Protein AF-A0A1M6NNK8-F1 (afdb_monomer)

Radius of gyration: 12.64 Å; Cα contacts (8 Å, |Δi|>4): 239; chains: 1; bounding box: 30×27×32 Å

Nearest PDB structures (foldseek):
  7rah-assembly1_E  TM=7.913E-01  e=2.923E-04  Bordetella pertussis
  7u1z-assembly2_A  TM=6.548E-01  e=6.923E-03  Clostridioides difficile
  7u1z-assembly1_B  TM=5.036E-01  e=3.810E-03  Clostridioides difficile
  7pog-assembly1_A  TM=4.858E-01  e=1.800E-02  Clostridioides difficile
  6byx-assembly2_B  TM=4.080E-01  e=5.899E+00  Alteromonas sp. LOR

pLDDT: mean 96.62, std 2.99, range [80.56, 98.81]

Organism: NCBI:txid1123003

Secondary structure (DSSP, 8-state):
--B--EEE--SS--EEEE-S--BEEEEES--TT-EEEESS---GGGEEEEEETTEEEEEE--TT-S--EEEEETTTTT-SSS--EEEETTEEEEEETTEEEE--

Solvent-accessible surface area (backbone atoms only — not comparable to full-atom values): 5786 Å² total; per-residue (Å²): 99,72,46,70,44,84,42,72,50,64,85,74,73,43,76,50,75,37,65,97,66,31,32,50,32,37,40,35,62,50,32,55,69,20,34,44,31,40,76,46,65,83,52,77,92,30,50,49,51,46,77,56,90,40,20,40,34,41,40,38,33,56,88,93,55,89,64,70,27,38,41,36,36,54,47,42,73,72,39,90,60,21,67,55,40,35,34,31,74,78,46,47,25,32,79,53,95,61,37,84,42,76,64,130

Foldseek 3Di:
DADEEEAEQADDEEEAEDEQRNAEYEYEPAFQNYEYEYAAADDQVQWFWDDDPQWIKIWGDDVPDPDIHIYIYPNNNVDPTGHQWYHYPVAIWGADPRGTDGDD

Sequence (104 aa):
GKGNDWMFGGAGKDVFVFNNDFGNDHIVSSNCTDTVKFTNIFNASEYSLKQSGDSLVIDYRQTGATKTNELVLDNWFASGDRVNQFSFNDGMYTVKDKQFVRVV

Mean predicted aligned error: 2.39 Å

Structure (mmCIF, N/CA/C/O backbone):
data_AF-A0A1M6NNK8-F1
#
_entry.id   AF-A0A1M6NNK8-F1
#
loop_
_atom_site.group_PDB
_atom_site.id
_atom_site.type_symbol
_atom_site.label_atom_id
_atom_site.label_alt_id
_atom_site.label_comp_id
_atom_site.label_asym_id
_atom_site.label_entity_id
_atom_site.label_seq_id
_atom_site.pdbx_PDB_ins_code
_atom_site.Cartn_x
_atom_site.Cartn_y
_atom_site.Cartn_z
_atom_site.occupancy
_atom_site.B_iso_or_equiv
_atom_site.auth_seq_id
_atom_site.auth_comp_id
_atom_site.auth_asym_id
_atom_site.auth_atom_id
_atom_site.pdbx_PDB_model_num
ATOM 1 N N . GLY A 1 1 ? -1.976 -9.755 7.269 1.00 80.56 1 GLY A N 1
ATOM 2 C CA . GLY A 1 1 ? -2.788 -10.624 8.156 1.00 80.56 1 GLY A CA 1
ATOM 3 C C . GLY A 1 1 ? -3.278 -9.776 9.301 1.00 80.56 1 GLY A C 1
ATOM 4 O O . GLY A 1 1 ? -3.565 -8.629 9.031 1.00 80.56 1 GLY A O 1
ATOM 5 N N . LYS A 1 2 ? -3.398 -10.273 10.537 1.00 90.00 2 LYS A N 1
ATOM 6 C CA . LYS A 1 2 ? -3.140 -9.415 11.711 1.00 90.00 2 LYS A CA 1
ATOM 7 C C . LYS A 1 2 ? -1.694 -9.673 12.105 1.00 90.00 2 LYS A C 1
ATOM 9 O O . LYS A 1 2 ? -1.316 -10.841 12.133 1.00 90.00 2 LYS A O 1
ATOM 14 N N . GLY A 1 3 ? -0.960 -8.654 12.529 1.00 93.50 3 GLY A N 1
ATOM 15 C CA . GLY A 1 3 ? 0.399 -8.834 13.035 1.00 93.50 3 GLY A CA 1
ATOM 16 C C . GLY A 1 3 ? 1.370 -7.946 12.283 1.00 93.50 3 GLY A C 1
ATOM 17 O O . GLY A 1 3 ? 0.987 -6.870 11.853 1.00 93.50 3 GLY A O 1
ATOM 18 N N . ASN A 1 4 ? 2.621 -8.377 12.189 1.00 97.19 4 ASN A N 1
ATOM 19 C CA . ASN A 1 4 ? 3.610 -7.703 11.364 1.00 97.19 4 ASN A CA 1
ATOM 20 C C . ASN A 1 4 ? 4.133 -8.729 10.364 1.00 97.19 4 ASN A C 1
ATOM 22 O O . ASN A 1 4 ? 4.892 -9.627 10.744 1.00 97.19 4 ASN A O 1
ATOM 26 N N . ASP A 1 5 ? 3.682 -8.630 9.122 1.00 98.00 5 ASP A N 1
ATOM 27 C CA . ASP A 1 5 ? 3.909 -9.639 8.096 1.00 98.00 5 ASP A CA 1
ATOM 28 C C . ASP A 1 5 ? 4.925 -9.163 7.046 1.00 98.00 5 ASP A C 1
ATOM 30 O O . ASP A 1 5 ? 4.954 -7.996 6.658 1.00 98.00 5 ASP A O 1
ATOM 34 N N . TRP A 1 6 ? 5.738 -10.093 6.537 1.00 97.69 6 TRP A N 1
ATOM 35 C CA . TRP A 1 6 ? 6.566 -9.889 5.344 1.00 97.69 6 TRP A CA 1
ATOM 36 C C . TRP A 1 6 ? 5.956 -10.666 4.184 1.00 97.69 6 TRP A C 1
ATOM 38 O O . TRP A 1 6 ? 5.825 -11.889 4.238 1.00 97.69 6 TRP A O 1
ATOM 48 N N . MET A 1 7 ? 5.582 -9.952 3.132 1.00 97.94 7 MET A N 1
ATOM 49 C CA . MET A 1 7 ? 4.919 -10.485 1.952 1.00 97.94 7 MET A CA 1
ATOM 50 C C . MET A 1 7 ? 5.802 -10.279 0.724 1.00 97.94 7 MET A C 1
ATOM 52 O O . MET A 1 7 ? 6.360 -9.206 0.514 1.00 97.94 7 MET A O 1
ATOM 56 N N . PHE A 1 8 ? 5.925 -11.315 -0.098 1.00 96.69 8 PHE A N 1
ATOM 57 C CA . PHE A 1 8 ? 6.769 -11.323 -1.289 1.00 96.69 8 PHE A CA 1
ATOM 58 C C . PHE A 1 8 ? 5.860 -11.413 -2.516 1.00 96.69 8 PHE A C 1
ATOM 60 O O . PHE A 1 8 ? 5.052 -12.335 -2.572 1.00 96.69 8 PHE A O 1
ATOM 67 N N . GLY A 1 9 ? 5.976 -10.478 -3.465 1.00 94.69 9 GLY A N 1
ATOM 68 C CA . GLY A 1 9 ? 5.261 -10.571 -4.749 1.00 94.69 9 GLY A CA 1
ATOM 69 C C . GLY A 1 9 ? 5.875 -11.647 -5.625 1.00 94.69 9 GLY A C 1
ATOM 70 O O . GLY A 1 9 ? 5.301 -12.702 -5.856 1.00 94.69 9 GLY A O 1
ATOM 71 N N . GLY A 1 10 ? 7.135 -11.450 -5.998 1.00 92.31 10 GLY A N 1
ATOM 72 C CA . GLY A 1 10 ? 7.816 -12.388 -6.872 1.00 92.31 10 GLY A CA 1
ATOM 73 C C . GLY A 1 10 ? 7.272 -12.285 -8.294 1.00 92.31 10 GLY A C 1
ATOM 74 O O . GLY A 1 10 ? 7.151 -11.190 -8.842 1.00 92.31 10 GLY A O 1
ATOM 75 N N . ALA A 1 11 ? 7.047 -13.434 -8.927 1.00 91.38 11 ALA A N 1
ATOM 76 C CA . ALA A 1 11 ? 6.654 -13.498 -10.326 1.00 91.38 11 ALA A CA 1
ATOM 77 C C . ALA A 1 11 ? 5.147 -13.701 -10.474 1.00 91.38 11 ALA A C 1
ATOM 79 O O . ALA A 1 11 ? 4.584 -14.632 -9.903 1.00 91.38 11 ALA A O 1
ATOM 80 N N . GLY A 1 12 ? 4.550 -12.931 -11.379 1.00 93.19 12 GLY A N 1
ATOM 81 C CA . GLY A 1 12 ? 3.135 -13.028 -11.698 1.00 93.19 12 GLY A CA 1
ATOM 82 C C . GLY A 1 12 ? 2.386 -11.775 -11.285 1.00 93.19 12 GLY A C 1
ATOM 83 O O . GLY A 1 12 ? 2.984 -10.721 -11.087 1.00 93.19 12 GLY A O 1
ATOM 84 N N . LYS A 1 13 ? 1.061 -11.921 -11.255 1.00 96.50 13 LYS A N 1
ATOM 85 C CA . LYS A 1 13 ? 0.123 -10.885 -10.845 1.00 96.50 13 LYS A CA 1
ATOM 86 C C . LYS A 1 13 ? -0.410 -11.244 -9.469 1.00 96.50 13 LYS A C 1
ATOM 88 O O . LYS A 1 13 ? -1.300 -12.094 -9.363 1.00 96.50 13 LYS A O 1
ATOM 93 N N . ASP A 1 14 ? 0.092 -10.560 -8.456 1.00 97.69 14 ASP A N 1
ATOM 94 C CA . ASP A 1 14 ? -0.254 -10.822 -7.067 1.00 97.69 14 ASP A CA 1
ATOM 95 C C . ASP A 1 14 ? -1.262 -9.805 -6.523 1.00 97.69 14 ASP A C 1
ATOM 97 O O . ASP A 1 14 ? -1.391 -8.670 -6.996 1.00 97.69 14 ASP A O 1
ATOM 101 N N . VAL A 1 15 ? -2.032 -10.230 -5.519 1.00 98.00 15 VAL A N 1
ATOM 102 C CA . VAL A 1 15 ? -3.012 -9.379 -4.835 1.00 98.00 15 VAL A CA 1
ATOM 103 C C . VAL A 1 15 ? -2.790 -9.456 -3.332 1.00 98.00 15 VAL A C 1
ATOM 105 O O . VAL A 1 15 ? -3.072 -10.476 -2.703 1.00 98.00 15 VAL A O 1
ATOM 108 N N . PHE A 1 16 ? -2.351 -8.346 -2.746 1.00 98.25 16 PHE A N 1
ATOM 109 C CA . PHE A 1 16 ? -2.145 -8.206 -1.306 1.00 98.25 16 PHE A CA 1
ATOM 110 C C . PHE A 1 16 ? -3.377 -7.568 -0.675 1.00 98.25 16 PHE A C 1
ATOM 112 O O . PHE A 1 16 ? -3.743 -6.447 -1.029 1.00 98.25 16 PHE A O 1
ATOM 119 N N . VAL A 1 17 ? -4.048 -8.281 0.231 1.00 98.31 17 VAL A N 1
ATOM 120 C CA . VAL A 1 17 ? -5.346 -7.863 0.779 1.00 98.31 17 VAL A CA 1
ATOM 121 C C . VAL A 1 17 ? -5.207 -7.409 2.228 1.00 98.31 17 VAL A C 1
ATOM 123 O O . VAL A 1 17 ? -4.810 -8.185 3.096 1.00 98.31 17 VAL A O 1
ATOM 126 N N . PHE A 1 18 ? -5.621 -6.173 2.493 1.00 98.38 18 PHE A N 1
ATOM 127 C CA . PHE A 1 18 ? -5.550 -5.513 3.792 1.00 98.38 18 PHE A CA 1
ATOM 128 C C . PHE A 1 18 ? -6.951 -5.152 4.287 1.00 98.38 18 PHE A C 1
ATOM 130 O O . PHE A 1 18 ? -7.735 -4.521 3.577 1.00 98.38 18 PHE A O 1
ATOM 137 N N . ASN A 1 19 ? -7.266 -5.559 5.517 1.00 95.94 19 ASN A N 1
ATOM 138 C CA . ASN A 1 19 ? -8.475 -5.134 6.227 1.00 95.94 19 ASN A CA 1
ATOM 139 C C . ASN A 1 19 ? -8.171 -3.900 7.099 1.00 95.94 19 ASN A C 1
ATOM 141 O O . ASN A 1 19 ? -7.178 -3.231 6.866 1.00 95.94 19 ASN A O 1
ATOM 145 N N . ASN A 1 20 ? -9.001 -3.561 8.088 1.00 95.81 20 ASN A N 1
ATOM 146 C CA . ASN A 1 20 ? -8.768 -2.353 8.896 1.00 95.81 20 ASN A CA 1
ATOM 147 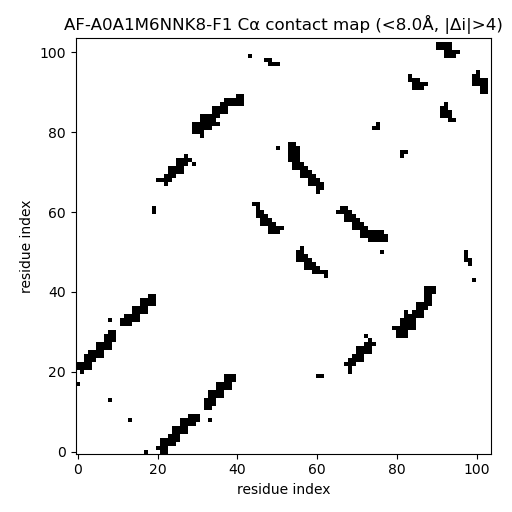C C . ASN A 1 20 ? -7.761 -2.546 10.053 1.00 95.81 20 ASN A C 1
ATOM 149 O O . ASN A 1 20 ? -7.441 -1.588 10.758 1.00 95.81 20 ASN A O 1
ATOM 153 N N . ASP A 1 21 ? -7.296 -3.773 10.290 1.00 95.38 21 ASP A N 1
ATOM 154 C CA . ASP A 1 21 ? -6.478 -4.148 11.449 1.00 95.38 21 ASP A CA 1
ATOM 155 C C . ASP A 1 21 ? -5.309 -5.046 11.022 1.00 95.38 21 ASP A C 1
ATOM 157 O O . ASP A 1 21 ? -5.113 -6.132 11.571 1.00 95.38 21 ASP A O 1
ATOM 161 N N . PHE A 1 22 ? -4.563 -4.620 10.000 1.00 97.12 22 PHE A N 1
ATOM 162 C CA . PHE A 1 22 ? -3.489 -5.433 9.435 1.00 97.12 22 PHE A CA 1
ATOM 163 C C . PHE A 1 22 ? -2.188 -5.405 10.244 1.00 97.12 22 PHE A C 1
ATOM 165 O O . PHE A 1 22 ? -1.517 -6.425 10.333 1.00 97.12 22 PHE A O 1
ATOM 172 N N . GLY A 1 23 ? -1.918 -4.313 10.965 1.00 97.44 23 GLY A N 1
ATOM 173 C CA . GLY A 1 23 ? -0.692 -4.108 11.738 1.00 97.44 23 GLY A CA 1
ATOM 174 C C . GLY A 1 23 ? 0.413 -3.437 10.921 1.00 97.44 23 GLY A C 1
ATOM 175 O O . GLY A 1 23 ? 0.116 -2.452 10.252 1.00 97.44 23 GLY A O 1
ATOM 176 N N . ASN A 1 24 ? 1.669 -3.882 11.047 1.00 98.06 24 ASN A N 1
ATOM 177 C CA . ASN A 1 24 ? 2.815 -3.254 10.368 1.00 98.06 24 ASN A CA 1
ATOM 178 C C . ASN A 1 24 ? 3.448 -4.235 9.383 1.00 98.06 24 ASN A C 1
ATOM 180 O O . ASN A 1 24 ? 4.241 -5.094 9.773 1.00 98.06 24 ASN A O 1
ATOM 184 N N . ASP A 1 25 ? 3.087 -4.094 8.118 1.00 98.62 25 ASP A N 1
ATOM 185 C CA . ASP A 1 25 ? 3.370 -5.075 7.082 1.00 98.62 25 ASP A CA 1
ATOM 186 C C . ASP A 1 25 ? 4.367 -4.532 6.050 1.00 98.62 25 ASP A C 1
ATOM 188 O O . ASP A 1 25 ? 4.387 -3.341 5.734 1.00 98.62 25 ASP A O 1
ATOM 192 N N . HIS A 1 26 ? 5.174 -5.426 5.484 1.00 98.50 26 HIS A N 1
ATOM 193 C CA . HIS A 1 26 ? 6.144 -5.135 4.430 1.00 98.50 26 HIS A CA 1
ATOM 194 C C . HIS A 1 26 ? 5.819 -5.946 3.177 1.00 98.50 26 HIS A C 1
ATOM 196 O O . HIS A 1 26 ? 5.656 -7.164 3.248 1.00 98.50 26 HIS A O 1
ATOM 202 N N . ILE A 1 27 ? 5.770 -5.288 2.020 1.00 98.38 27 ILE A N 1
ATOM 203 C CA . ILE A 1 27 ? 5.743 -5.942 0.712 1.00 98.38 27 ILE A CA 1
ATOM 204 C C . ILE A 1 27 ? 7.085 -5.720 0.027 1.00 98.38 27 ILE A C 1
ATOM 206 O O . ILE A 1 27 ? 7.505 -4.585 -0.210 1.00 98.38 27 ILE A O 1
ATOM 210 N N . VAL A 1 28 ? 7.714 -6.823 -0.362 1.00 97.00 28 VAL A N 1
ATOM 211 C CA . VAL A 1 28 ? 8.991 -6.848 -1.072 1.00 97.00 28 VAL A CA 1
ATOM 212 C C . VAL A 1 28 ? 8.858 -7.567 -2.408 1.00 97.00 28 VAL A C 1
ATOM 214 O O . VAL A 1 28 ? 7.987 -8.416 -2.594 1.00 97.00 28 VAL A O 1
ATOM 217 N N . SER A 1 29 ? 9.760 -7.259 -3.342 1.00 94.94 29 SER A N 1
ATOM 218 C CA . SER A 1 29 ? 9.778 -7.871 -4.683 1.00 94.94 29 SER A CA 1
ATOM 219 C C . SER A 1 29 ? 8.428 -7.776 -5.409 1.00 94.94 29 SER A C 1
ATOM 221 O O . SER A 1 29 ? 8.005 -8.738 -6.040 1.00 94.94 29 SER A O 1
ATOM 223 N N . SER A 1 30 ? 7.733 -6.644 -5.268 1.00 95.38 30 SER A N 1
ATOM 224 C CA . SER A 1 30 ? 6.490 -6.371 -5.998 1.00 95.38 30 SER A CA 1
ATOM 225 C C . SER A 1 30 ? 6.771 -5.695 -7.338 1.00 95.38 30 SER A C 1
ATOM 227 O O . SER A 1 30 ? 7.810 -5.058 -7.514 1.00 95.38 30 SER A O 1
ATOM 229 N N . ASN A 1 31 ? 5.837 -5.826 -8.272 1.00 95.06 31 ASN A N 1
ATOM 230 C CA . ASN A 1 31 ? 5.955 -5.344 -9.643 1.00 95.06 31 ASN A CA 1
ATOM 231 C C . ASN A 1 31 ? 4.698 -4.564 -10.087 1.00 95.06 31 ASN A C 1
ATOM 233 O O . ASN A 1 31 ? 3.728 -4.403 -9.343 1.00 95.06 31 ASN A O 1
ATOM 237 N N . CYS A 1 32 ? 4.709 -4.031 -11.307 1.00 95.25 32 CYS A N 1
ATOM 238 C CA . CYS A 1 32 ? 3.636 -3.189 -11.846 1.00 95.25 32 CYS A CA 1
ATOM 239 C C . CYS A 1 32 ? 2.316 -3.897 -12.147 1.00 95.25 32 CYS A C 1
ATOM 241 O O . CYS A 1 32 ? 1.304 -3.215 -12.339 1.00 95.25 32 CYS A O 1
ATOM 243 N N . THR A 1 33 ? 2.302 -5.227 -12.179 1.00 95.56 33 THR A N 1
ATOM 244 C CA . THR A 1 33 ? 1.079 -6.013 -12.367 1.00 95.56 33 THR A CA 1
ATOM 245 C C . THR A 1 33 ? 0.375 -6.339 -11.052 1.00 95.56 33 THR A C 1
ATOM 247 O O . THR A 1 33 ? -0.817 -6.662 -11.075 1.00 95.56 33 THR A O 1
ATOM 250 N N . ASP A 1 34 ? 1.068 -6.179 -9.923 1.00 97.88 34 ASP A N 1
ATOM 251 C CA . ASP A 1 34 ? 0.538 -6.439 -8.589 1.00 97.88 34 ASP A CA 1
ATOM 252 C C . ASP A 1 34 ? -0.476 -5.382 -8.147 1.00 97.88 34 ASP A C 1
ATOM 254 O O . ASP A 1 34 ? -0.448 -4.214 -8.551 1.00 97.88 34 ASP A O 1
ATOM 258 N N . THR A 1 35 ? -1.386 -5.796 -7.269 1.00 98.38 35 THR A N 1
ATOM 259 C CA . THR A 1 35 ? -2.417 -4.933 -6.689 1.00 98.38 35 THR A CA 1
ATOM 260 C C . THR A 1 35 ? -2.375 -4.976 -5.168 1.00 98.38 35 T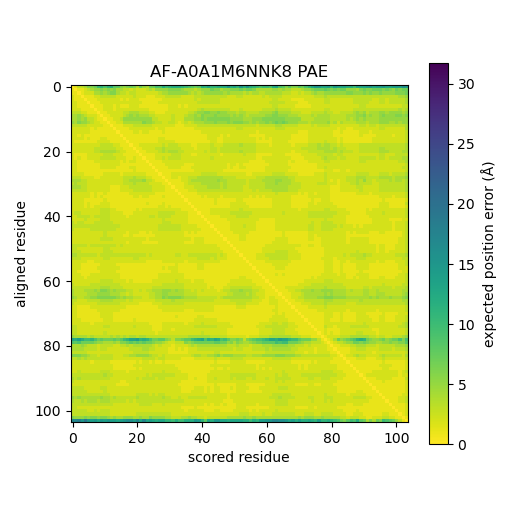HR A C 1
ATOM 262 O O . THR A 1 35 ? -2.454 -6.043 -4.559 1.00 98.38 35 THR A O 1
ATOM 265 N N . VAL A 1 36 ? -2.356 -3.802 -4.541 1.00 98.69 36 VAL A N 1
ATOM 266 C CA . VAL A 1 36 ?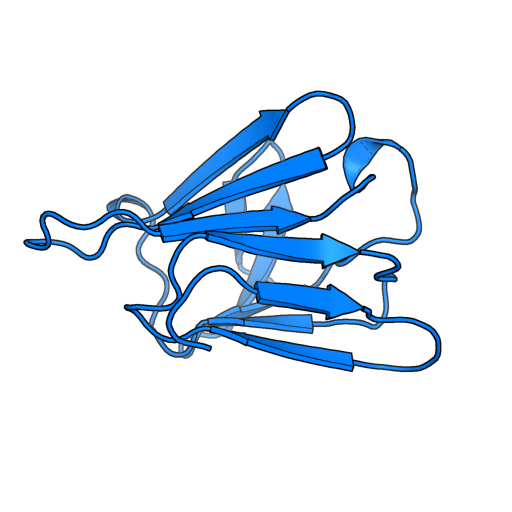 -2.664 -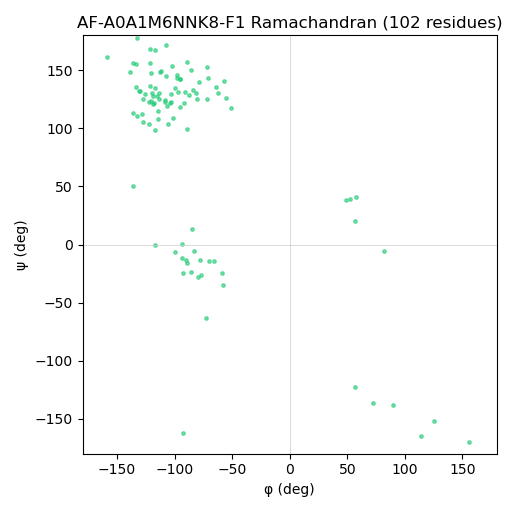3.660 -3.111 1.00 98.69 36 VAL A CA 1
ATOM 267 C C . VAL A 1 36 ? -4.156 -3.379 -2.975 1.00 98.69 36 VAL A C 1
ATOM 269 O O . VAL A 1 36 ? -4.665 -2.412 -3.537 1.00 98.69 36 VAL A O 1
ATOM 272 N N . LYS A 1 37 ? -4.882 -4.227 -2.251 1.00 98.62 37 LYS A N 1
ATOM 273 C CA . LYS A 1 37 ? -6.328 -4.121 -2.052 1.00 98.62 37 LYS A CA 1
ATOM 274 C C . LYS A 1 37 ? -6.645 -3.832 -0.592 1.00 98.62 37 LYS A C 1
ATOM 276 O O . LYS A 1 37 ? -6.472 -4.700 0.258 1.00 98.62 37 LYS A O 1
ATOM 281 N N . PHE A 1 38 ? -7.204 -2.663 -0.321 1.00 98.62 38 PHE A N 1
ATOM 282 C CA . PHE A 1 38 ? -7.825 -2.351 0.957 1.00 98.62 38 PHE A CA 1
ATOM 283 C C . PHE A 1 38 ? -9.314 -2.707 0.905 1.00 98.62 38 PHE A C 1
ATOM 285 O O . PHE A 1 38 ? -10.019 -2.371 -0.046 1.00 98.62 38 PHE A O 1
ATOM 292 N N . THR A 1 39 ? -9.817 -3.424 1.911 1.00 97.88 39 THR A N 1
ATOM 293 C CA . THR A 1 39 ? -11.214 -3.900 1.929 1.00 97.88 39 THR A CA 1
ATOM 294 C C . THR A 1 39 ? -12.208 -2.872 2.475 1.00 97.88 39 THR A C 1
ATOM 296 O O . THR A 1 39 ? -13.338 -3.239 2.803 1.00 97.88 39 THR A O 1
ATOM 299 N N . ASN A 1 40 ? -11.808 -1.610 2.619 1.00 97.19 40 ASN A N 1
ATOM 300 C CA . ASN A 1 40 ? -12.650 -0.479 3.005 1.00 97.19 40 ASN A CA 1
ATOM 301 C C . ASN A 1 40 ? -12.918 0.451 1.808 1.00 97.19 40 ASN A C 1
ATOM 303 O O . ASN A 1 40 ? -12.371 0.289 0.719 1.00 97.19 40 ASN A O 1
ATOM 307 N N . ILE A 1 41 ? -13.815 1.415 2.011 1.00 97.81 41 ILE A N 1
ATOM 308 C CA . ILE A 1 41 ? -13.986 2.557 1.105 1.00 97.81 41 ILE A CA 1
ATOM 309 C C . ILE A 1 41 ? -12.874 3.560 1.407 1.00 97.81 41 ILE A C 1
ATOM 311 O O . ILE A 1 41 ? -12.558 3.777 2.581 1.00 97.81 41 ILE A O 1
ATOM 315 N N . PHE A 1 42 ? -12.296 4.176 0.375 1.00 98.25 42 PHE A N 1
ATOM 316 C CA . PHE A 1 42 ? -11.250 5.169 0.575 1.00 98.25 42 PHE A CA 1
ATOM 317 C C . PHE A 1 42 ? -11.756 6.387 1.368 1.00 98.25 42 PHE A C 1
ATOM 319 O O . PHE A 1 42 ? -12.772 6.998 1.036 1.00 98.25 42 PHE A O 1
ATOM 326 N N . ASN A 1 43 ? -11.006 6.771 2.403 1.00 97.94 43 ASN A N 1
ATOM 327 C CA . ASN A 1 43 ? -11.210 7.998 3.165 1.00 97.94 43 ASN A CA 1
ATOM 328 C C . ASN A 1 43 ? -9.869 8.715 3.343 1.00 97.94 43 ASN A C 1
ATOM 330 O O . ASN A 1 43 ? -9.012 8.258 4.093 1.00 97.94 43 ASN A O 1
ATOM 334 N N . ALA A 1 44 ? -9.695 9.864 2.690 1.00 97.62 44 ALA A N 1
ATOM 335 C CA . ALA A 1 44 ? -8.424 10.584 2.679 1.00 97.62 44 ALA A CA 1
ATOM 336 C C . ALA A 1 44 ? -7.914 10.998 4.073 1.00 97.62 44 ALA A C 1
ATOM 338 O O . ALA A 1 44 ? -6.711 11.156 4.240 1.00 97.62 44 ALA A O 1
ATOM 339 N N . SER A 1 45 ? -8.785 11.157 5.078 1.00 98.00 45 SER A N 1
ATOM 340 C CA . SER A 1 45 ? -8.347 11.500 6.440 1.00 98.00 45 SER A CA 1
ATOM 341 C C . SER A 1 45 ? -7.778 10.314 7.227 1.00 98.00 45 SER A C 1
ATOM 343 O O . SER A 1 45 ? -7.154 10.521 8.268 1.00 98.00 45 SER A O 1
ATOM 345 N N . GLU A 1 46 ? -7.979 9.086 6.743 1.00 98.56 46 GLU A N 1
ATOM 346 C CA . GLU A 1 46 ? -7.502 7.857 7.386 1.00 98.56 46 GLU A CA 1
ATOM 347 C C . GLU A 1 46 ? -6.146 7.395 6.850 1.00 98.56 46 GLU A C 1
ATOM 349 O O . GLU A 1 46 ? -5.539 6.516 7.458 1.00 98.56 46 GLU A O 1
ATOM 354 N N . TYR A 1 47 ? -5.668 7.975 5.741 1.00 98.69 47 TYR A N 1
ATOM 355 C CA . TYR A 1 47 ? -4.441 7.561 5.063 1.00 98.69 47 TYR A CA 1
ATOM 356 C C . TYR A 1 47 ? -3.424 8.695 4.965 1.00 98.69 47 TYR A C 1
ATOM 358 O O . TYR A 1 47 ? -3.750 9.814 4.575 1.00 98.69 47 TYR A O 1
ATOM 366 N N . SER A 1 48 ? -2.163 8.378 5.242 1.00 98.62 48 SER A N 1
ATOM 367 C CA . SER A 1 48 ? -1.020 9.259 4.993 1.00 98.62 48 SER A CA 1
ATOM 368 C C . SER A 1 48 ? 0.056 8.487 4.248 1.00 98.62 48 SER A C 1
ATOM 370 O O . SER A 1 48 ? 0.398 7.371 4.626 1.00 98.62 48 SER A O 1
ATOM 372 N N . LEU A 1 49 ? 0.587 9.075 3.179 1.00 98.75 49 LEU A N 1
ATOM 373 C CA . LEU A 1 49 ? 1.629 8.463 2.365 1.00 98.75 49 LEU A CA 1
ATOM 374 C C . LEU A 1 49 ? 2.913 9.269 2.513 1.00 98.75 49 LEU A C 1
ATOM 376 O O . LEU A 1 49 ? 2.930 10.491 2.352 1.00 98.75 49 LEU A O 1
ATOM 380 N N . LYS A 1 50 ? 4.010 8.575 2.793 1.00 98.44 50 LYS A N 1
ATOM 381 C CA . LYS A 1 50 ? 5.334 9.174 2.959 1.00 98.44 50 LYS A CA 1
ATOM 382 C C . LYS A 1 50 ? 6.382 8.339 2.235 1.00 98.44 50 LYS A C 1
ATOM 384 O O . LYS A 1 50 ? 6.201 7.156 1.973 1.00 98.44 50 LYS A O 1
ATOM 389 N N . GLN A 1 51 ? 7.484 8.989 1.894 1.00 98.38 51 GLN A N 1
ATOM 390 C CA . GLN A 1 51 ? 8.670 8.307 1.391 1.00 98.38 51 GLN A CA 1
ATOM 391 C C . GLN A 1 51 ? 9.632 8.111 2.555 1.00 98.38 51 GLN A C 1
ATOM 393 O O . GLN A 1 51 ? 9.902 9.073 3.279 1.00 98.38 51 GLN A O 1
ATOM 398 N N . SER A 1 52 ? 10.148 6.896 2.708 1.00 98.19 52 SER A N 1
ATOM 399 C CA . SER A 1 52 ? 11.198 6.558 3.667 1.00 98.19 52 SER A CA 1
ATOM 400 C C . SER A 1 52 ? 12.324 5.859 2.913 1.00 98.19 52 SER A C 1
ATOM 402 O O . SER A 1 52 ? 12.156 4.725 2.471 1.00 98.19 52 SER A O 1
ATOM 404 N N . GLY A 1 53 ? 13.440 6.561 2.688 1.00 97.88 53 GLY A N 1
ATOM 405 C CA . GLY A 1 53 ? 14.463 6.108 1.740 1.00 97.88 53 GLY A CA 1
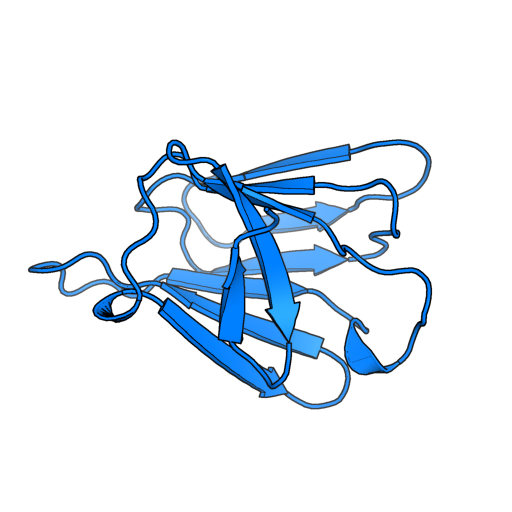ATOM 406 C C . GLY A 1 53 ? 13.863 5.901 0.345 1.00 97.88 53 GLY A C 1
ATOM 407 O O . GLY A 1 53 ? 13.241 6.814 -0.205 1.00 97.88 53 GLY A O 1
ATOM 408 N N . ASP A 1 54 ? 13.999 4.687 -0.183 1.00 97.69 54 ASP A N 1
ATOM 409 C CA . ASP A 1 54 ? 13.436 4.285 -1.476 1.00 97.69 54 ASP A CA 1
ATOM 410 C C . ASP A 1 54 ? 12.056 3.621 -1.367 1.00 97.69 54 ASP A C 1
ATOM 412 O O . ASP A 1 54 ? 11.469 3.251 -2.382 1.00 97.69 54 ASP A O 1
ATOM 416 N N . SER A 1 55 ? 11.502 3.487 -0.163 1.00 98.31 55 SER A N 1
ATOM 417 C CA . SER A 1 55 ? 10.234 2.793 0.072 1.00 98.31 55 SER A CA 1
ATOM 418 C C . SER A 1 55 ? 9.060 3.774 0.162 1.00 98.31 55 SER A C 1
ATOM 420 O O . SER A 1 55 ? 9.188 4.900 0.664 1.00 98.31 55 SER A O 1
ATOM 422 N N . LEU A 1 56 ? 7.890 3.344 -0.320 1.00 98.50 56 LEU A N 1
ATOM 423 C CA . LEU A 1 56 ? 6.618 4.019 -0.056 1.00 98.50 56 LEU A CA 1
ATOM 424 C C . LEU A 1 56 ? 6.046 3.470 1.242 1.00 98.50 56 LEU A C 1
ATOM 426 O O . LEU A 1 56 ? 5.902 2.263 1.391 1.00 98.50 56 LEU A O 1
ATOM 430 N N . VAL A 1 57 ? 5.686 4.362 2.15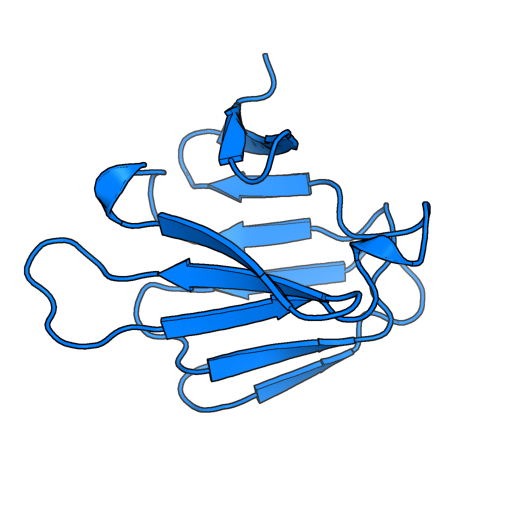6 1.00 98.81 57 VAL A N 1
ATOM 431 C CA . VAL A 1 57 ? 5.052 4.001 3.419 1.00 98.81 57 VAL A CA 1
ATOM 432 C C . VAL A 1 57 ? 3.644 4.578 3.450 1.00 98.81 57 VAL A C 1
ATOM 434 O O . VAL A 1 57 ? 3.455 5.770 3.198 1.00 98.81 57 VAL A O 1
ATOM 437 N N . ILE A 1 58 ? 2.669 3.722 3.738 1.00 98.81 58 ILE A N 1
ATOM 438 C CA . ILE A 1 58 ? 1.247 4.042 3.842 1.00 98.81 58 ILE A CA 1
ATOM 439 C C . ILE A 1 58 ? 0.834 3.827 5.296 1.00 98.81 58 ILE A C 1
ATOM 441 O O . ILE A 1 58 ? 0.706 2.693 5.753 1.00 98.81 58 ILE A O 1
ATOM 445 N N . ASP A 1 59 ? 0.597 4.918 6.012 1.00 98.69 59 ASP A N 1
ATOM 446 C CA . ASP A 1 59 ? -0.014 4.888 7.336 1.00 98.69 59 ASP A CA 1
ATOM 447 C C . ASP A 1 59 ? -1.540 4.845 7.183 1.00 98.69 59 ASP A C 1
ATOM 449 O O . ASP A 1 59 ? -2.109 5.638 6.428 1.00 98.69 59 ASP A O 1
ATOM 453 N N . TYR A 1 60 ? -2.204 3.953 7.919 1.00 98.62 60 TYR A N 1
ATOM 454 C CA . TYR A 1 60 ? -3.660 3.837 7.976 1.00 98.62 60 TYR A CA 1
ATOM 455 C C . TYR A 1 60 ? -4.175 3.859 9.416 1.00 98.62 60 TYR A C 1
ATOM 457 O O . TYR A 1 60 ? -3.810 3.016 10.240 1.00 98.62 60 TYR A O 1
ATOM 465 N N . ARG A 1 61 ? -5.103 4.768 9.713 1.00 98.44 61 ARG A N 1
ATOM 466 C CA . ARG A 1 61 ? -5.839 4.786 10.980 1.00 98.44 61 ARG A CA 1
ATOM 467 C C . ARG A 1 61 ? -7.314 5.055 10.730 1.00 98.44 61 ARG A C 1
ATOM 469 O O . ARG A 1 61 ? -7.687 6.170 10.375 1.00 98.44 61 ARG A O 1
ATOM 476 N N . GLN A 1 62 ? -8.148 4.054 11.000 1.00 97.88 62 GLN A N 1
ATOM 477 C CA . GLN A 1 62 ? -9.598 4.190 10.904 1.00 97.88 62 GLN A CA 1
ATOM 478 C C . GLN A 1 62 ? -10.114 5.325 11.804 1.00 97.88 62 GLN A C 1
ATOM 480 O O . GLN A 1 62 ? -9.659 5.493 12.940 1.00 97.88 62 GLN A O 1
ATOM 485 N N . THR A 1 63 ? -11.098 6.085 11.327 1.00 96.88 63 THR A N 1
ATOM 486 C CA . THR A 1 63 ? -11.744 7.148 12.105 1.00 96.88 63 THR A CA 1
ATOM 487 C C . THR A 1 63 ? -12.292 6.589 13.419 1.00 96.88 63 THR A C 1
ATOM 489 O O . THR A 1 63 ? -13.049 5.621 13.432 1.00 96.88 63 THR A O 1
ATOM 492 N N . GLY A 1 64 ? -11.908 7.206 14.539 1.00 96.38 64 GLY A N 1
ATOM 493 C CA . GLY A 1 64 ? -12.301 6.772 15.883 1.00 96.38 64 GLY A CA 1
ATOM 494 C C . GLY A 1 64 ? -11.463 5.629 16.469 1.00 96.38 64 GLY A C 1
ATOM 495 O O . GLY A 1 64 ? -11.635 5.309 17.643 1.00 96.38 64 GLY A O 1
ATOM 496 N N . ALA A 1 65 ? -10.531 5.043 15.710 1.00 96.56 65 ALA A N 1
ATOM 497 C CA . ALA A 1 65 ? -9.583 4.064 16.229 1.00 96.56 65 ALA A CA 1
ATOM 498 C C . ALA A 1 65 ? -8.340 4.739 16.831 1.00 96.56 65 ALA A C 1
ATOM 500 O O . ALA A 1 65 ? -7.894 5.802 16.396 1.00 96.56 65 ALA A O 1
ATOM 501 N N . THR A 1 66 ? -7.748 4.086 17.830 1.00 94.56 66 THR A N 1
ATOM 502 C CA . THR A 1 66 ? -6.469 4.497 18.434 1.00 94.56 66 THR A CA 1
ATOM 503 C C . THR A 1 66 ? -5.271 3.811 17.788 1.00 94.56 66 THR A C 1
ATOM 505 O O . THR A 1 66 ? -4.164 4.342 17.838 1.00 94.56 66 THR A O 1
ATOM 508 N N . LYS A 1 67 ? -5.486 2.639 17.181 1.00 95.69 67 LYS A N 1
ATOM 509 C CA . LYS A 1 67 ? -4.444 1.850 16.529 1.00 95.69 67 LYS A CA 1
ATOM 510 C C . LYS A 1 67 ? -4.171 2.377 15.122 1.00 95.69 67 LYS A C 1
ATOM 512 O O . LYS A 1 67 ? -5.097 2.523 14.328 1.00 95.69 67 LYS A O 1
ATOM 517 N N . THR A 1 68 ? -2.896 2.598 14.827 1.00 96.69 68 THR A N 1
ATOM 518 C CA . THR A 1 68 ? -2.390 2.851 13.475 1.00 96.69 68 THR A CA 1
ATOM 519 C C . THR A 1 68 ? -1.826 1.554 12.901 1.00 96.69 68 THR A C 1
ATOM 521 O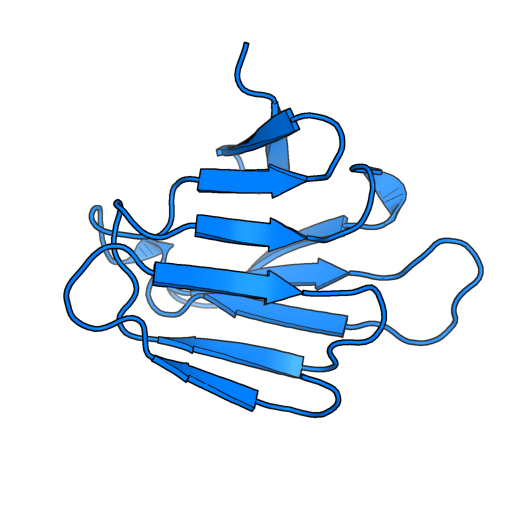 O . THR A 1 68 ? -1.240 0.754 13.632 1.00 96.69 68 THR A O 1
ATOM 524 N N . ASN A 1 69 ? -2.023 1.357 11.606 1.00 98.44 69 ASN A N 1
ATOM 525 C CA . ASN A 1 69 ? -1.419 0.309 10.798 1.00 98.44 69 ASN A CA 1
ATOM 526 C C . ASN A 1 69 ? -0.443 0.967 9.812 1.00 98.44 69 ASN A C 1
ATOM 528 O O . ASN A 1 69 ? -0.685 2.098 9.386 1.00 98.44 69 ASN A O 1
ATOM 532 N N . GLU A 1 70 ? 0.622 0.275 9.434 1.00 98.69 70 GLU A N 1
ATOM 533 C CA 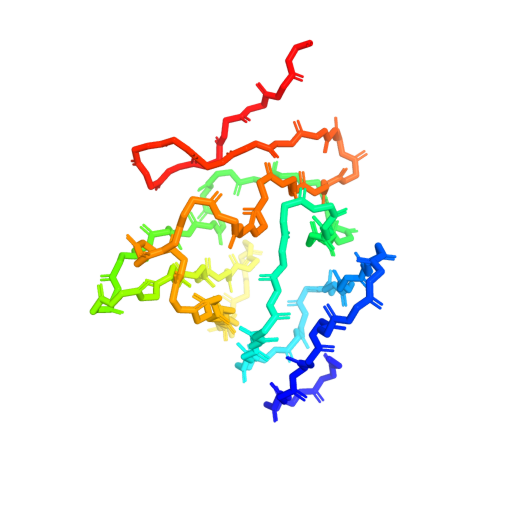. GLU A 1 70 ? 1.628 0.769 8.490 1.00 98.69 70 GLU A CA 1
ATOM 534 C C . GLU A 1 70 ? 1.877 -0.292 7.418 1.00 98.69 70 GLU A C 1
ATOM 536 O O . GLU A 1 70 ? 2.037 -1.471 7.723 1.00 98.69 70 GLU A O 1
ATOM 541 N N . LEU A 1 71 ? 1.877 0.113 6.151 1.00 98.75 71 LEU A N 1
ATOM 542 C CA . LEU A 1 71 ? 2.278 -0.734 5.034 1.00 98.75 71 LEU A CA 1
ATOM 543 C C . LEU A 1 71 ? 3.492 -0.118 4.349 1.00 98.75 71 LEU A C 1
ATOM 545 O O . LEU A 1 71 ? 3.420 1.003 3.841 1.00 98.75 71 LEU A O 1
ATOM 549 N N . VAL A 1 72 ? 4.582 -0.873 4.288 1.00 98.75 72 VAL A N 1
ATOM 550 C CA . VAL A 1 72 ? 5.805 -0.498 3.579 1.00 98.75 72 VAL A CA 1
ATOM 551 C C . VAL A 1 72 ? 5.877 -1.263 2.260 1.00 98.75 72 VAL A C 1
ATOM 553 O O . VAL A 1 72 ? 5.862 -2.490 2.244 1.00 98.75 72 VAL A O 1
ATOM 556 N N . LEU A 1 73 ? 5.968 -0.540 1.145 1.00 98.31 73 LEU A N 1
ATOM 557 C CA . LEU A 1 73 ? 6.298 -1.095 -0.167 1.00 98.31 73 LEU A CA 1
ATOM 558 C C . LEU A 1 73 ? 7.769 -0.806 -0.455 1.00 98.31 73 LEU A C 1
ATOM 560 O O . LEU A 1 73 ? 8.142 0.350 -0.698 1.00 98.31 73 LEU A O 1
ATOM 564 N N . ASP A 1 74 ? 8.602 -1.841 -0.420 1.00 97.31 74 ASP A N 1
ATOM 565 C CA . ASP A 1 74 ? 10.043 -1.669 -0.570 1.00 97.31 74 ASP A CA 1
ATOM 566 C C . ASP A 1 74 ? 10.459 -1.297 -1.992 1.00 97.31 74 ASP A C 1
ATOM 568 O O . ASP A 1 74 ? 9.896 -1.778 -2.976 1.00 97.31 74 ASP A O 1
ATOM 572 N N . ASN A 1 75 ? 11.475 -0.430 -2.087 1.00 96.00 75 ASN A N 1
ATOM 573 C CA . ASN A 1 75 ? 12.071 0.045 -3.342 1.00 96.00 75 ASN A CA 1
ATOM 574 C C . ASN A 1 75 ? 11.080 0.700 -4.324 1.00 96.00 75 ASN A C 1
ATOM 576 O O . ASN A 1 75 ? 11.372 0.829 -5.516 1.00 96.00 75 ASN A O 1
ATOM 580 N N . TRP A 1 76 ? 9.924 1.157 -3.834 1.00 97.00 76 TRP A N 1
ATOM 581 C CA . TRP A 1 76 ? 8.881 1.780 -4.649 1.00 97.00 76 TRP A CA 1
ATOM 582 C C . TRP A 1 76 ? 9.378 3.016 -5.418 1.00 97.00 76 TRP A C 1
ATOM 584 O O . TRP A 1 76 ? 8.978 3.243 -6.554 1.00 97.00 76 TRP A O 1
ATOM 594 N N . PHE A 1 77 ? 10.284 3.809 -4.847 1.00 96.44 77 PHE A N 1
ATOM 595 C CA . PHE A 1 77 ? 10.881 4.974 -5.510 1.00 96.44 77 PHE A CA 1
ATOM 596 C C . PHE A 1 77 ? 12.167 4.653 -6.288 1.00 96.44 77 PHE A C 1
ATOM 598 O O . PHE A 1 77 ? 12.589 5.475 -7.099 1.00 96.44 77 PHE A O 1
ATOM 605 N N . ALA A 1 78 ? 12.766 3.474 -6.087 1.00 95.38 78 ALA A N 1
ATOM 606 C CA . ALA A 1 78 ? 13.987 3.056 -6.782 1.00 95.38 78 ALA A CA 1
ATOM 607 C C . ALA A 1 78 ? 13.719 2.405 -8.151 1.00 95.38 78 ALA A C 1
ATOM 609 O O . ALA A 1 78 ? 14.598 2.410 -9.013 1.00 95.38 78 ALA A O 1
ATOM 610 N N . SER A 1 79 ? 12.519 1.853 -8.370 1.00 87.00 79 SER A N 1
ATOM 611 C CA . SER A 1 79 ? 12.147 1.136 -9.597 1.00 87.00 79 SER A CA 1
ATOM 612 C C . SER A 1 79 ? 10.947 1.772 -10.312 1.00 87.00 79 SER A C 1
ATOM 614 O O . SER A 1 79 ? 10.025 2.312 -9.695 1.00 87.00 79 SER A O 1
ATOM 616 N N . GLY A 1 80 ? 10.936 1.686 -11.646 1.00 87.75 80 GLY A N 1
ATOM 617 C CA . GLY A 1 80 ? 9.730 1.930 -12.448 1.00 87.75 80 GLY A CA 1
ATOM 618 C C . GLY A 1 80 ? 8.749 0.752 -12.412 1.00 87.75 80 GLY A C 1
ATOM 619 O O . GLY A 1 80 ? 7.544 0.951 -12.559 1.00 87.75 80 GLY A O 1
ATOM 620 N N . ASP A 1 81 ? 9.266 -0.456 -12.180 1.00 92.88 81 ASP A N 1
ATOM 621 C CA . ASP A 1 81 ? 8.488 -1.674 -11.983 1.00 92.88 81 ASP A CA 1
ATOM 622 C C . ASP A 1 81 ? 8.166 -1.836 -10.493 1.00 92.88 81 ASP A C 1
ATOM 624 O O . ASP A 1 81 ? 9.032 -2.192 -9.695 1.00 92.88 81 ASP A O 1
ATOM 628 N N . ARG A 1 82 ? 6.946 -1.450 -10.120 1.00 94.50 82 ARG A N 1
ATOM 629 C CA . ARG A 1 82 ? 6.446 -1.349 -8.743 1.00 94.50 82 ARG A CA 1
ATOM 630 C C . ARG A 1 82 ? 4.925 -1.385 -8.750 1.00 94.50 82 ARG A C 1
ATOM 632 O O . ARG A 1 82 ? 4.332 -0.994 -9.756 1.00 94.50 82 ARG A O 1
ATOM 639 N N . VAL A 1 83 ? 4.296 -1.689 -7.615 1.00 96.44 83 VAL A N 1
ATOM 640 C CA . VAL A 1 83 ? 2.833 -1.574 -7.463 1.00 96.44 83 VAL A CA 1
ATOM 641 C C . VAL A 1 83 ? 2.349 -0.196 -7.919 1.00 96.44 83 VAL A C 1
ATOM 643 O O . VAL A 1 83 ? 2.690 0.825 -7.320 1.00 96.44 83 VAL A O 1
ATOM 646 N N . ASN A 1 84 ? 1.507 -0.172 -8.952 1.00 93.44 84 ASN A N 1
ATOM 647 C CA . ASN A 1 84 ? 0.882 1.051 -9.468 1.00 93.44 84 ASN A CA 1
ATOM 648 C C . ASN A 1 84 ? -0.649 1.036 -9.331 1.00 93.44 84 ASN A C 1
ATOM 650 O O . ASN A 1 84 ? -1.304 2.005 -9.711 1.00 93.44 84 ASN A O 1
ATOM 654 N N . GLN A 1 85 ? -1.223 -0.040 -8.786 1.00 96.31 85 GLN A N 1
ATOM 655 C CA . GLN A 1 85 ? -2.663 -0.210 -8.618 1.00 96.31 85 GLN A CA 1
ATOM 656 C C . GLN A 1 85 ? -3.020 -0.444 -7.151 1.00 96.31 85 GLN A C 1
ATOM 658 O O . GLN A 1 85 ? -2.575 -1.407 -6.524 1.00 96.31 85 GLN A O 1
ATOM 663 N N . PHE A 1 86 ? -3.877 0.431 -6.632 1.00 98.62 86 PHE A N 1
ATOM 664 C CA . PHE A 1 86 ? -4.447 0.343 -5.296 1.00 98.62 86 PHE A CA 1
ATOM 665 C C . PHE A 1 86 ? -5.964 0.232 -5.422 1.00 98.62 86 PHE A C 1
ATOM 667 O O . PHE A 1 86 ? -6.605 1.094 -6.017 1.00 98.62 86 PHE A O 1
ATOM 674 N N . SER A 1 87 ? -6.549 -0.844 -4.911 1.00 98.56 87 SER A N 1
ATOM 675 C CA . SER A 1 87 ? -7.990 -1.082 -4.959 1.00 98.56 87 SER A CA 1
ATOM 676 C C . SER A 1 87 ? -8.612 -0.792 -3.602 1.00 98.56 87 SER A C 1
ATOM 678 O O . SER A 1 87 ? -8.163 -1.322 -2.589 1.00 98.56 87 SER A O 1
ATOM 680 N N . PHE A 1 88 ? -9.667 0.011 -3.609 1.00 98.62 88 PHE A N 1
ATOM 681 C CA . PHE A 1 88 ? -10.601 0.187 -2.504 1.00 98.62 88 PHE A CA 1
ATOM 682 C C . PHE A 1 88 ? -11.986 -0.292 -2.954 1.00 98.62 88 PHE A C 1
ATOM 684 O O . PHE A 1 88 ? -12.235 -0.481 -4.150 1.00 98.62 88 PHE A O 1
ATOM 691 N N . ASN A 1 89 ? -12.924 -0.465 -2.025 1.00 98.19 89 ASN A N 1
ATOM 692 C CA . ASN A 1 89 ? -14.280 -0.914 -2.368 1.00 98.19 89 ASN A CA 1
ATOM 693 C C . ASN A 1 89 ? -15.069 0.099 -3.218 1.00 98.19 89 ASN A C 1
ATOM 695 O O . ASN A 1 89 ? -16.102 -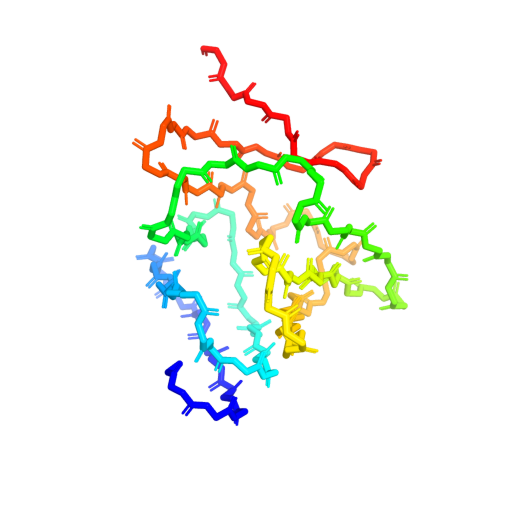0.256 -3.781 1.00 98.19 89 ASN A O 1
ATOM 699 N N . ASP A 1 90 ? -14.609 1.346 -3.314 1.00 97.69 90 ASP A N 1
ATOM 700 C CA . ASP A 1 90 ? -15.200 2.397 -4.141 1.00 97.69 90 ASP A CA 1
ATOM 701 C C . ASP A 1 90 ? -14.473 2.616 -5.478 1.00 97.69 90 ASP A C 1
ATOM 703 O O . ASP A 1 90 ? -14.966 3.364 -6.326 1.00 97.69 90 ASP A O 1
ATOM 707 N N . GLY A 1 91 ? -13.333 1.964 -5.720 1.00 97.81 91 GLY A N 1
ATOM 708 C CA . GLY A 1 91 ? -12.675 2.033 -7.020 1.00 97.81 91 GLY A CA 1
ATOM 709 C C . GLY A 1 91 ? -11.180 1.757 -7.013 1.00 97.81 91 GLY A C 1
ATOM 710 O O . GLY A 1 91 ? -10.589 1.319 -6.027 1.00 97.81 91 GLY A O 1
ATOM 711 N N . MET A 1 92 ? -10.577 2.027 -8.168 1.00 98.25 92 MET A N 1
ATOM 712 C CA . MET A 1 92 ? -9.140 1.921 -8.377 1.00 98.25 92 MET A CA 1
ATOM 713 C C . MET A 1 92 ? -8.470 3.276 -8.184 1.00 98.25 92 MET A C 1
ATOM 715 O O . MET A 1 92 ? -8.994 4.317 -8.581 1.00 98.25 92 MET A O 1
ATOM 719 N N . TYR A 1 93 ? -7.287 3.236 -7.593 1.00 98.62 93 TYR A N 1
ATOM 720 C CA . TYR A 1 93 ? -6.465 4.377 -7.243 1.00 98.62 93 TYR A CA 1
ATOM 721 C C . TYR A 1 93 ? -5.019 4.130 -7.674 1.00 98.62 93 TYR A C 1
ATOM 723 O O . TYR A 1 93 ? -4.551 2.995 -7.793 1.00 98.62 93 TYR A O 1
ATOM 731 N N . THR A 1 94 ? -4.309 5.227 -7.888 1.00 97.88 94 THR A N 1
ATOM 732 C CA . THR A 1 94 ? -2.860 5.287 -8.109 1.00 97.88 94 THR A CA 1
ATOM 733 C C . THR A 1 94 ? -2.243 6.175 -7.036 1.00 97.88 94 THR A C 1
ATOM 735 O O . THR A 1 94 ? -2.964 6.882 -6.330 1.00 97.88 94 THR A O 1
ATOM 738 N N . VAL A 1 95 ? -0.917 6.164 -6.907 1.00 97.44 95 VAL A N 1
ATOM 739 C CA . VAL A 1 95 ? -0.208 7.117 -6.047 1.00 97.44 95 VAL A CA 1
ATOM 740 C C . VAL A 1 95 ? 0.443 8.189 -6.908 1.00 97.44 95 VAL A C 1
ATOM 742 O O . VAL A 1 95 ? 1.279 7.888 -7.761 1.00 97.44 95 VAL A O 1
ATOM 745 N N . LYS A 1 96 ? 0.085 9.449 -6.657 1.00 95.75 96 LYS A N 1
ATOM 746 C CA . LYS A 1 96 ? 0.705 10.632 -7.261 1.00 95.75 96 LYS A CA 1
ATOM 747 C C . LYS A 1 96 ? 0.977 11.660 -6.174 1.00 95.75 96 LYS A C 1
ATOM 749 O O . LYS A 1 96 ? 0.134 11.861 -5.311 1.00 95.75 96 LYS A O 1
ATOM 754 N N . ASP A 1 97 ? 2.166 12.261 -6.188 1.00 95.38 97 ASP A N 1
ATOM 755 C CA . ASP A 1 97 ? 2.585 13.274 -5.207 1.00 95.38 97 ASP A CA 1
ATOM 756 C C . ASP A 1 97 ? 2.333 12.846 -3.747 1.00 95.38 97 ASP A C 1
ATOM 758 O O . ASP A 1 97 ? 1.944 13.646 -2.900 1.00 95.38 97 ASP A O 1
ATOM 762 N N . LYS A 1 98 ? 2.562 11.552 -3.460 1.00 95.94 98 LYS A N 1
ATOM 763 C CA . LYS A 1 98 ? 2.314 10.916 -2.152 1.00 95.94 98 LYS A CA 1
ATOM 764 C C . LYS A 1 98 ? 0.853 11.052 -1.696 1.00 95.94 98 LYS A C 1
ATOM 766 O O . LYS A 1 98 ? 0.572 11.285 -0.527 1.00 95.94 98 LYS A O 1
ATOM 771 N N . GLN A 1 99 ? -0.086 10.898 -2.623 1.00 97.69 99 GLN A N 1
ATOM 772 C CA . GLN A 1 99 ? -1.520 10.844 -2.356 1.00 97.69 99 GLN A CA 1
ATOM 773 C C . GLN A 1 99 ? -2.174 9.768 -3.218 1.00 97.69 99 GLN A C 1
ATOM 775 O O . GLN A 1 99 ? -1.748 9.529 -4.350 1.00 97.69 99 GLN A O 1
ATOM 780 N N . PHE A 1 100 ? -3.230 9.143 -2.697 1.00 98.44 100 PHE A N 1
ATOM 781 C CA . PHE A 1 100 ? -4.097 8.310 -3.519 1.00 98.44 100 PHE A CA 1
ATOM 782 C C . PHE A 1 100 ? -4.934 9.189 -4.450 1.00 98.44 100 PHE A C 1
ATOM 784 O O . PHE A 1 100 ? -5.648 10.085 -4.004 1.00 98.44 100 PHE A O 1
ATOM 791 N N . VAL A 1 101 ? -4.864 8.909 -5.749 1.00 98.06 101 VAL A N 1
ATOM 792 C CA . VAL A 1 101 ? -5.635 9.589 -6.793 1.00 98.06 101 VAL A CA 1
ATOM 793 C C . VAL A 1 101 ? -6.488 8.558 -7.513 1.00 98.06 101 VAL A C 1
ATOM 795 O O . VAL A 1 101 ? -5.969 7.565 -8.030 1.00 98.06 101 VAL A O 1
ATOM 798 N N . ARG A 1 102 ? -7.803 8.789 -7.528 1.00 97.62 102 ARG A N 1
ATOM 799 C CA . ARG A 1 102 ? -8.768 7.887 -8.160 1.00 97.62 102 ARG A CA 1
ATOM 800 C C . ARG A 1 102 ? -8.522 7.819 -9.666 1.00 97.62 102 ARG A C 1
ATOM 802 O O . ARG A 1 102 ? -8.331 8.848 -10.311 1.00 97.62 102 ARG A O 1
ATOM 809 N N . VAL A 1 103 ? -8.544 6.608 -10.208 1.00 95.56 103 VAL A N 1
ATOM 810 C CA . VAL A 1 103 ? -8.516 6.360 -11.651 1.00 95.56 103 VAL A CA 1
ATOM 811 C C . VAL A 1 103 ? -9.935 6.554 -12.184 1.00 95.56 103 VAL A C 1
ATOM 813 O O . VAL A 1 103 ? -10.877 5.973 -11.640 1.00 95.56 103 VAL A O 1
ATOM 816 N N . VAL A 1 104 ? -10.075 7.419 -13.191 1.00 83.69 104 VAL A N 1
ATOM 817 C CA . VAL A 1 104 ? -11.340 7.699 -13.893 1.00 83.69 104 VAL A CA 1
ATOM 818 C C . VAL A 1 104 ? -11.642 6.665 -14.965 1.00 83.69 104 VAL A C 1
ATOM 820 O O . VAL A 1 104 ? -10.676 6.140 -15.563 1.00 83.69 104 VAL A O 1
#

InterPro domains:
  IPR011049 Serralysin-like metalloprotease, C-terminal [G3DSA:2.150.10.10] (1-95)
  IPR011049 Serralysin-like metalloprotease, C-terminal [SSF51120] (1-95)